Protein AF-A0A842MRV9-F1 (afdb_monomer_lite)

pLDDT: mean 94.28, std 4.7, range [72.88, 98.06]

Secondary structure (DSSP, 8-state):
--HHHHHHHHHHHHH-----GGGGGGG-TTHIIIIIHHHHHHTT-

Sequence (45 aa):
NDPLWQREIKTFLKIRRKAEQEAFSRYGLTYIVDEYLPAKLEETK

Structure (mmCIF, N/CA/C/O backbone):
data_AF-A0A842MRV9-F1
#
_entry.id   AF-A0A842MRV9-F1
#
loop_
_atom_site.group_PDB
_atom_site.id
_atom_site.type_symbol
_atom_site.label_atom_id
_atom_site.label_alt_id
_atom_site.label_comp_id
_atom_site.label_asym_id
_atom_site.label_entity_id
_atom_site.label_seq_id
_atom_site.pdbx_PDB_ins_code
_atom_site.Cartn_x
_atom_site.Cartn_y
_atom_site.Cartn_z
_atom_site.occupancy
_atom_site.B_iso_or_equiv
_atom_site.auth_seq_id
_atom_site.auth_comp_id
_atom_site.auth_asym_id
_atom_site.auth_atom_id
_atom_site.pdbx_PDB_model_num
ATOM 1 N N . ASN A 1 1 ? -12.586 13.921 12.292 1.00 77.00 1 ASN A N 1
ATOM 2 C CA . ASN A 1 1 ? -13.200 12.585 12.423 1.00 77.00 1 ASN A CA 1
ATOM 3 C C . ASN A 1 1 ? -13.277 11.996 11.019 1.00 77.00 1 ASN A C 1
ATOM 5 O O . ASN A 1 1 ? -14.241 12.282 10.327 1.00 77.00 1 ASN A O 1
ATOM 9 N N . ASP A 1 2 ? -12.214 11.330 10.549 1.00 93.06 2 ASP A N 1
ATOM 10 C CA . ASP A 1 2 ? -12.104 10.850 9.158 1.00 93.06 2 ASP A CA 1
ATOM 11 C C . ASP A 1 2 ? -12.577 9.383 9.056 1.00 93.06 2 ASP A C 1
ATOM 13 O O . ASP A 1 2 ? -11.920 8.496 9.618 1.00 93.06 2 ASP A O 1
ATOM 17 N N . PRO A 1 3 ? -13.714 9.106 8.386 1.00 94.81 3 PRO A N 1
ATOM 18 C CA . PRO A 1 3 ? -14.269 7.758 8.284 1.00 94.81 3 PRO A CA 1
ATOM 19 C C . PRO A 1 3 ? -13.340 6.748 7.596 1.00 94.81 3 PRO A C 1
ATOM 21 O O . PRO A 1 3 ? -13.373 5.568 7.955 1.00 94.81 3 PRO A O 1
ATOM 24 N N . LEU A 1 4 ? -12.504 7.190 6.648 1.00 94.44 4 LEU A N 1
ATOM 25 C CA . LEU A 1 4 ? -11.588 6.323 5.905 1.00 94.44 4 LEU A CA 1
ATOM 26 C C . LEU A 1 4 ? -10.516 5.762 6.842 1.00 94.44 4 LEU A C 1
ATOM 28 O O . LEU A 1 4 ? -10.375 4.548 6.982 1.00 94.44 4 LEU A O 1
ATOM 32 N N . TRP A 1 5 ? -9.818 6.642 7.560 1.00 95.81 5 TRP A N 1
ATOM 33 C CA . TRP A 1 5 ? -8.757 6.234 8.483 1.00 95.81 5 TRP A CA 1
ATOM 34 C C . TRP A 1 5 ? -9.274 5.354 9.620 1.00 95.81 5 TRP A C 1
ATOM 36 O O . TRP A 1 5 ? -8.629 4.376 9.997 1.00 95.81 5 TRP A O 1
ATOM 4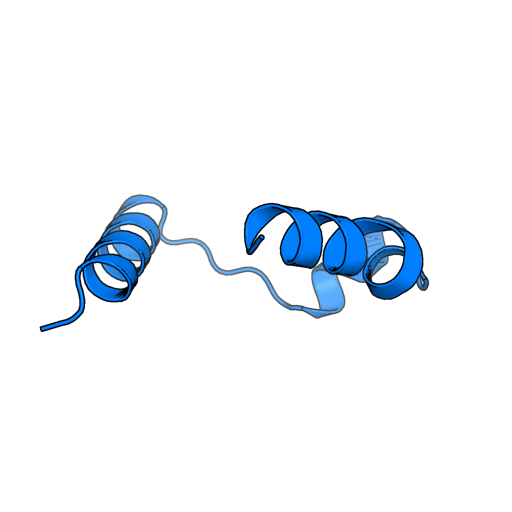6 N N . GLN A 1 6 ? -10.471 5.642 10.139 1.00 97.50 6 GLN A N 1
ATOM 47 C CA . GLN A 1 6 ? -11.096 4.802 11.164 1.00 97.50 6 GLN A CA 1
ATOM 48 C C . GLN A 1 6 ? -11.407 3.389 10.650 1.00 97.50 6 GLN A C 1
ATOM 50 O O . GLN A 1 6 ? -11.265 2.421 11.401 1.00 97.50 6 GLN A O 1
ATOM 55 N N . ARG A 1 7 ? -11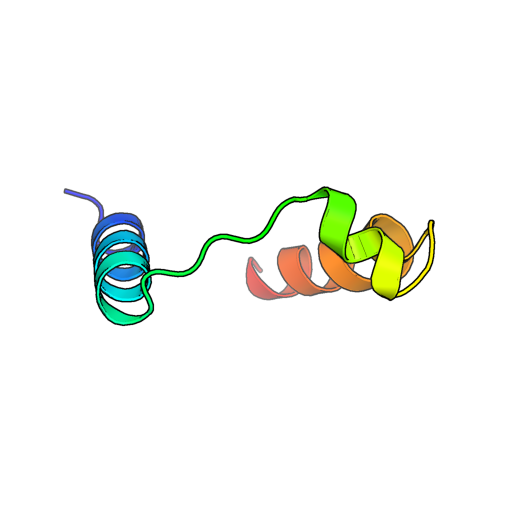.810 3.247 9.380 1.00 96.75 7 ARG A N 1
ATOM 56 C CA . ARG A 1 7 ? -12.009 1.940 8.740 1.00 96.75 7 ARG A CA 1
ATOM 57 C C . ARG A 1 7 ? -10.689 1.180 8.623 1.00 96.75 7 ARG A C 1
ATOM 59 O O . ARG A 1 7 ? -10.621 0.042 9.083 1.00 96.75 7 ARG A O 1
ATOM 66 N N . GLU A 1 8 ? -9.650 1.804 8.069 1.00 96.69 8 GLU A N 1
ATOM 67 C CA . GLU A 1 8 ? -8.361 1.135 7.839 1.00 96.69 8 GLU A CA 1
ATOM 68 C C . GLU A 1 8 ? -7.693 0.690 9.148 1.00 96.69 8 GLU A C 1
ATOM 70 O O . GLU A 1 8 ? -7.209 -0.440 9.249 1.00 96.69 8 GLU A O 1
ATOM 75 N N . ILE A 1 9 ? -7.758 1.513 10.201 1.00 96.88 9 ILE A N 1
ATOM 76 C CA . ILE A 1 9 ? -7.242 1.146 11.529 1.00 96.88 9 ILE A CA 1
ATOM 77 C C . ILE A 1 9 ? -8.006 -0.058 12.103 1.00 96.88 9 ILE A C 1
ATOM 79 O O . ILE A 1 9 ? -7.387 -0.994 12.613 1.00 96.88 9 ILE A O 1
ATOM 83 N N . LYS A 1 10 ? -9.343 -0.090 11.999 1.00 97.56 10 LYS A N 1
ATOM 84 C CA . LYS A 1 10 ? -10.146 -1.243 12.452 1.00 97.56 10 LYS A CA 1
ATOM 85 C C . LY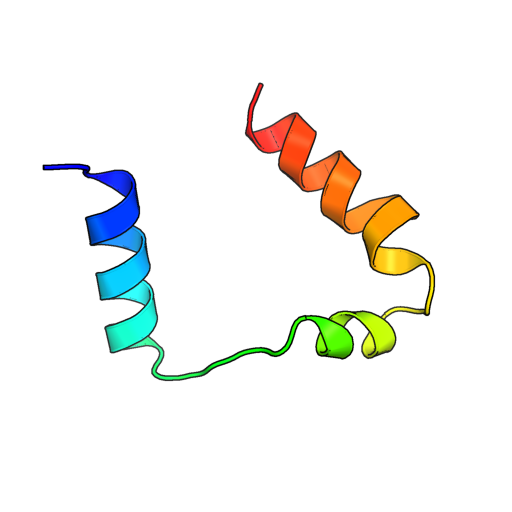S A 1 10 ? -9.810 -2.514 11.668 1.00 97.56 10 LYS A C 1
ATOM 87 O O . LYS A 1 10 ? -9.697 -3.582 12.272 1.00 97.56 10 LYS A O 1
ATOM 92 N N . THR A 1 11 ? -9.606 -2.408 10.355 1.00 97.62 11 THR A N 1
ATOM 93 C CA . THR A 1 11 ? -9.168 -3.528 9.506 1.00 97.62 11 THR A CA 1
ATOM 94 C C . THR A 1 11 ? -7.807 -4.053 9.952 1.00 97.62 11 THR A C 1
ATOM 96 O O . THR A 1 11 ? -7.652 -5.259 10.162 1.00 97.62 11 THR A O 1
ATOM 99 N N . PHE A 1 12 ? -6.843 -3.161 10.189 1.00 97.62 12 PHE A N 1
ATOM 100 C CA . PHE A 1 12 ? -5.529 -3.534 10.704 1.00 97.62 12 PHE A CA 1
ATOM 101 C C . PHE A 1 12 ? -5.626 -4.267 12.051 1.00 97.62 12 PHE A C 1
ATOM 103 O O . PHE A 1 12 ? -5.039 -5.338 12.213 1.00 97.62 12 PHE A O 1
ATOM 110 N N . LEU A 1 13 ? -6.424 -3.754 12.995 1.00 97.69 13 LEU A N 1
ATOM 111 C CA . LEU A 1 13 ? -6.624 -4.379 14.309 1.00 97.69 13 LEU A CA 1
ATOM 112 C C . LEU A 1 13 ? -7.306 -5.756 14.239 1.00 97.69 13 LEU A C 1
ATOM 114 O O . LEU A 1 13 ? -7.068 -6.588 15.120 1.00 97.69 13 LEU A O 1
ATOM 118 N N . LYS A 1 14 ? -8.122 -6.008 13.206 1.00 98.06 14 LYS A N 1
ATOM 119 C CA . LYS A 1 14 ? -8.755 -7.309 12.939 1.00 98.06 14 LYS A CA 1
ATOM 120 C C . LYS A 1 14 ? -7.770 -8.325 12.352 1.00 98.06 14 LYS A C 1
ATOM 122 O O . LYS A 1 14 ? -7.774 -9.474 12.777 1.00 98.06 14 LYS A O 1
ATOM 127 N N . ILE A 1 15 ? -6.943 -7.920 11.383 1.00 97.81 15 ILE A N 1
ATOM 128 C CA . ILE A 1 15 ? -6.004 -8.819 10.684 1.00 97.81 15 ILE A CA 1
ATOM 129 C C . ILE A 1 15 ? -4.741 -9.072 11.522 1.00 97.81 15 ILE A C 1
ATOM 131 O O . ILE A 1 15 ? -4.217 -10.185 11.523 1.00 97.81 15 ILE A O 1
ATOM 135 N N . ARG A 1 16 ? -4.25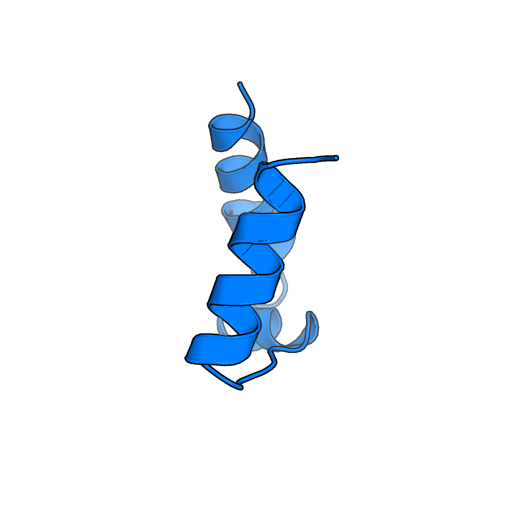4 -8.047 12.236 1.00 96.75 16 ARG A N 1
ATOM 136 C CA . ARG A 1 16 ? -3.032 -8.061 13.063 1.00 96.75 16 ARG A CA 1
ATOM 137 C C . ARG A 1 16 ? -1.774 -8.518 12.319 1.00 96.75 16 ARG A C 1
ATOM 139 O O . ARG A 1 16 ? -0.913 -9.185 12.888 1.00 96.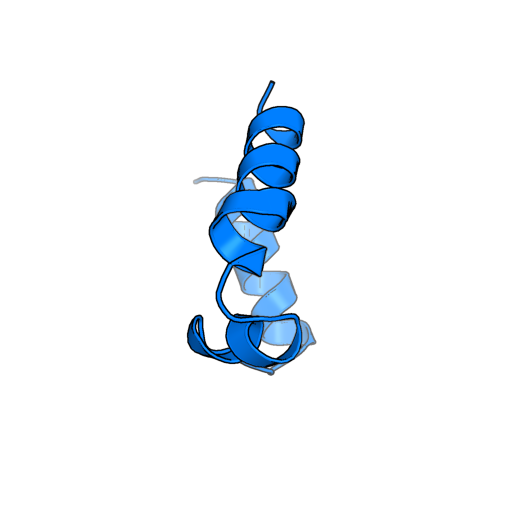75 16 ARG A O 1
ATOM 146 N N . ARG A 1 17 ? -1.653 -8.148 11.044 1.00 96.75 17 ARG A N 1
ATOM 147 C CA . ARG A 1 17 ? -0.464 -8.402 10.219 1.00 96.75 17 ARG A CA 1
ATOM 148 C C . ARG A 1 17 ? 0.024 -7.104 9.597 1.00 96.75 17 ARG A C 1
ATOM 150 O O . ARG A 1 17 ? -0.784 -6.249 9.243 1.00 96.75 17 ARG A O 1
ATOM 157 N N . LYS A 1 18 ? 1.343 -6.975 9.476 1.00 95.50 18 LYS A N 1
ATOM 158 C CA . LYS A 1 18 ? 2.018 -5.872 8.787 1.00 95.50 18 LYS A CA 1
ATOM 159 C C . LYS A 1 18 ? 2.621 -6.389 7.484 1.00 95.50 18 LYS A C 1
ATOM 161 O O . LYS A 1 18 ? 2.926 -7.575 7.381 1.00 95.50 18 LYS A O 1
ATOM 166 N N . ALA A 1 19 ? 2.784 -5.491 6.523 1.00 94.50 19 ALA A N 1
ATOM 167 C CA . ALA A 1 19 ? 3.533 -5.731 5.301 1.00 94.50 19 ALA A CA 1
ATOM 168 C C . ALA A 1 19 ? 4.537 -4.590 5.120 1.00 94.50 19 ALA A C 1
ATOM 170 O O . ALA A 1 19 ? 4.209 -3.431 5.374 1.00 94.50 19 ALA A O 1
ATOM 171 N N . GLU A 1 20 ? 5.753 -4.935 4.716 1.00 95.94 20 GLU A N 1
ATOM 172 C CA . GLU A 1 20 ? 6.794 -3.969 4.371 1.00 95.94 20 GLU A CA 1
ATOM 173 C C . GLU A 1 20 ? 6.624 -3.534 2.918 1.00 95.94 20 GLU A C 1
ATOM 175 O O . GLU A 1 20 ? 6.181 -4.317 2.079 1.00 95.94 20 GLU A O 1
ATOM 180 N N . GLN A 1 21 ? 6.996 -2.296 2.594 1.00 90.88 21 GLN A N 1
ATOM 181 C CA . GLN A 1 21 ? 6.947 -1.824 1.207 1.00 90.88 21 GLN A CA 1
ATOM 182 C C . GLN A 1 21 ? 7.898 -2.631 0.310 1.00 90.88 21 GLN A C 1
ATOM 184 O O . GLN A 1 21 ? 7.574 -2.929 -0.835 1.00 90.88 21 GLN A O 1
ATOM 189 N N . GLU A 1 22 ? 9.026 -3.086 0.852 1.00 93.25 22 GLU A N 1
ATOM 190 C CA . GLU A 1 22 ? 9.975 -3.949 0.144 1.00 93.25 22 GLU A CA 1
ATOM 191 C C . GLU A 1 22 ? 9.387 -5.324 -0.212 1.00 93.25 22 GLU A C 1
ATOM 193 O O . GLU A 1 22 ? 9.882 -5.981 -1.129 1.00 93.25 22 GLU A O 1
ATOM 198 N N . ALA A 1 23 ? 8.282 -5.747 0.419 1.00 95.25 23 ALA A N 1
ATOM 199 C CA . ALA A 1 23 ? 7.608 -7.005 0.093 1.00 95.25 23 ALA A CA 1
ATOM 200 C C . ALA A 1 23 ? 7.055 -7.031 -1.343 1.00 9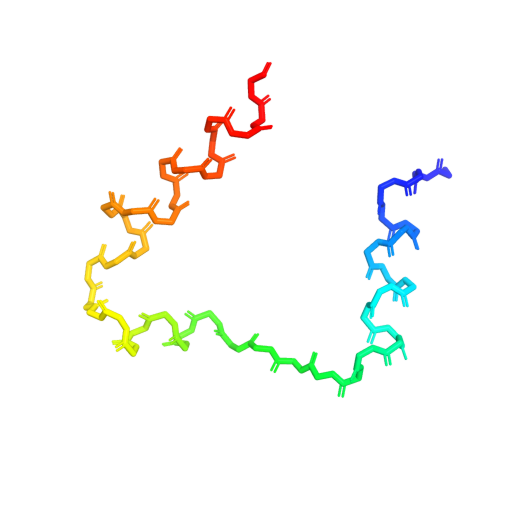5.25 23 ALA A C 1
ATOM 202 O O . ALA A 1 23 ? 6.825 -8.114 -1.886 1.00 95.25 23 ALA A O 1
ATOM 203 N N . PHE A 1 24 ? 6.884 -5.869 -1.986 1.00 94.81 24 PHE A N 1
ATOM 204 C CA . PHE A 1 24 ? 6.539 -5.798 -3.407 1.00 94.81 24 PHE A CA 1
ATOM 205 C C . PHE A 1 24 ? 7.623 -6.386 -4.318 1.00 94.81 24 PHE A C 1
ATOM 207 O O . PHE A 1 24 ? 7.284 -6.879 -5.390 1.00 94.81 24 PHE A O 1
ATOM 214 N N . SER A 1 25 ? 8.888 -6.436 -3.877 1.00 91.94 25 SER A N 1
ATOM 215 C CA . SER A 1 25 ? 9.984 -7.070 -4.630 1.00 91.94 25 SER A CA 1
ATOM 216 C C . SER A 1 25 ? 9.718 -8.546 -4.951 1.00 91.94 25 SER A C 1
ATOM 218 O O . SER A 1 25 ? 10.232 -9.059 -5.945 1.00 91.94 25 SER A O 1
ATOM 220 N N . ARG A 1 26 ? 8.844 -9.213 -4.179 1.00 94.50 26 ARG A N 1
ATOM 221 C CA . ARG A 1 26 ? 8.359 -10.573 -4.459 1.00 94.50 26 ARG A CA 1
ATOM 222 C C . ARG A 1 26 ? 7.702 -10.703 -5.838 1.00 94.50 26 ARG A C 1
ATOM 224 O O . ARG A 1 26 ? 7.716 -11.793 -6.402 1.00 94.50 26 ARG A O 1
ATOM 231 N N . TYR A 1 27 ? 7.122 -9.626 -6.359 1.00 92.56 27 TYR A N 1
ATOM 232 C CA . TYR A 1 27 ? 6.438 -9.591 -7.653 1.00 92.56 27 TYR A CA 1
ATOM 233 C C . TYR A 1 27 ? 7.321 -9.033 -8.781 1.00 92.56 27 TYR A C 1
ATOM 235 O O . TYR A 1 27 ? 6.852 -8.863 -9.900 1.00 92.56 27 TYR A O 1
ATOM 243 N N . GLY A 1 28 ? 8.603 -8.780 -8.505 1.00 93.81 28 GLY A N 1
ATOM 244 C CA . GLY A 1 28 ? 9.547 -8.170 -9.437 1.00 93.81 28 GLY A CA 1
ATOM 245 C C . GLY A 1 28 ? 9.927 -6.750 -9.023 1.00 93.81 28 GLY A C 1
ATOM 246 O O . GLY A 1 28 ? 9.148 -6.022 -8.410 1.00 93.81 28 GLY A O 1
ATOM 247 N N . LEU A 1 29 ? 11.155 -6.347 -9.360 1.00 90.94 29 LEU A N 1
ATOM 248 C CA . LEU A 1 29 ? 11.731 -5.072 -8.915 1.00 90.94 29 LEU A CA 1
ATOM 249 C C . LEU A 1 29 ? 10.986 -3.840 -9.454 1.00 90.94 29 LEU A C 1
ATOM 251 O O . LEU A 1 29 ? 11.031 -2.790 -8.820 1.00 90.94 29 LEU A O 1
ATOM 255 N N . THR A 1 30 ? 10.288 -3.961 -10.587 1.00 94.69 30 THR A N 1
ATOM 256 C CA . THR A 1 30 ? 9.553 -2.852 -11.218 1.00 94.69 30 THR A CA 1
ATOM 257 C C . THR A 1 30 ? 8.048 -2.860 -10.925 1.00 94.69 30 THR A C 1
ATOM 259 O O . THR A 1 30 ? 7.361 -1.896 -11.252 1.00 94.69 30 THR A O 1
ATOM 262 N N . TYR A 1 31 ? 7.535 -3.879 -10.219 1.00 96.19 31 TYR A N 1
ATOM 263 C CA . TYR A 1 31 ? 6.097 -4.089 -9.978 1.00 96.19 31 TYR A CA 1
ATOM 264 C C . TYR A 1 31 ? 5.377 -2.870 -9.379 1.00 96.19 31 TYR A C 1
ATOM 266 O O . TYR A 1 31 ? 4.231 -2.576 -9.720 1.00 96.19 31 TYR A O 1
ATOM 274 N N . ILE A 1 32 ? 6.049 -2.135 -8.484 1.00 94.62 32 ILE A N 1
ATOM 275 C CA . ILE A 1 32 ? 5.472 -0.942 -7.851 1.00 94.62 32 ILE A CA 1
ATOM 276 C C . ILE A 1 32 ? 5.090 0.106 -8.903 1.00 94.62 32 ILE A C 1
ATOM 278 O O . ILE A 1 32 ? 4.014 0.697 -8.815 1.00 94.62 32 ILE A O 1
ATOM 282 N N . VAL A 1 33 ? 5.979 0.343 -9.867 1.00 94.81 33 VAL A N 1
ATOM 283 C CA . VAL A 1 33 ? 5.838 1.401 -10.873 1.00 94.81 33 VAL A CA 1
ATOM 284 C C . VAL A 1 33 ? 4.929 0.950 -12.006 1.00 94.81 33 VAL A C 1
ATOM 286 O O . VAL A 1 33 ? 4.077 1.723 -12.435 1.00 94.81 33 VAL A O 1
ATOM 289 N N . ASP A 1 34 ? 5.087 -0.295 -12.447 1.00 96.31 34 ASP A N 1
ATOM 290 C CA . ASP A 1 34 ? 4.413 -0.791 -13.645 1.00 96.31 34 ASP A CA 1
ATOM 291 C C . ASP A 1 34 ? 2.957 -1.198 -13.374 1.00 96.31 34 ASP A C 1
ATOM 293 O O . ASP A 1 34 ? 2.104 -1.031 -14.243 1.00 96.31 34 ASP A O 1
ATOM 297 N N . GLU A 1 35 ? 2.648 -1.695 -12.168 1.00 95.44 35 GLU A N 1
ATOM 298 C CA . GLU A 1 35 ? 1.324 -2.254 -11.860 1.00 95.44 35 GLU A CA 1
ATOM 299 C C . GLU A 1 35 ? 0.644 -1.600 -10.655 1.00 95.44 35 GLU A C 1
ATOM 301 O O . GLU A 1 35 ? -0.473 -1.088 -10.770 1.00 95.44 35 GLU A O 1
ATOM 306 N N . TYR A 1 36 ? 1.296 -1.595 -9.487 1.00 95.19 36 TYR A N 1
ATOM 307 C CA . TYR A 1 36 ? 0.627 -1.214 -8.238 1.00 95.19 36 TYR A CA 1
ATOM 308 C C . TYR A 1 36 ? 0.197 0.258 -8.216 1.00 95.19 36 TYR A C 1
ATOM 310 O O . TYR A 1 36 ? -0.956 0.559 -7.898 1.00 95.19 36 TYR A O 1
ATOM 318 N N . LEU A 1 37 ? 1.107 1.185 -8.538 1.00 95.31 37 LEU A N 1
ATOM 319 C CA . LEU A 1 37 ? 0.810 2.618 -8.509 1.00 95.31 37 LEU A CA 1
ATOM 320 C C . LEU A 1 37 ? -0.235 3.026 -9.560 1.00 95.31 37 LEU A C 1
ATOM 322 O O . LEU A 1 37 ? -1.195 3.691 -9.163 1.00 95.31 37 LEU A O 1
ATOM 326 N N . PRO A 1 38 ? -0.133 2.621 -10.846 1.00 97.19 38 PRO A N 1
ATOM 327 C CA . PRO A 1 38 ? -1.173 2.910 -11.830 1.00 97.19 38 PRO A CA 1
ATOM 328 C C . PRO A 1 38 ? -2.557 2.428 -11.384 1.00 97.19 38 PRO A C 1
ATOM 330 O O . PRO A 1 38 ? -3.504 3.212 -11.396 1.00 97.19 38 PRO A O 1
ATOM 333 N N . ALA A 1 39 ? -2.668 1.187 -10.894 1.00 96.62 39 ALA A N 1
ATOM 334 C CA . ALA A 1 39 ? -3.938 0.638 -10.420 1.00 96.62 39 ALA A CA 1
ATOM 335 C C . ALA A 1 39 ? -4.527 1.444 -9.247 1.00 96.62 39 ALA A C 1
ATOM 337 O O . ALA A 1 39 ? -5.720 1.741 -9.230 1.00 96.62 39 ALA A O 1
ATOM 338 N N . LYS A 1 40 ? -3.694 1.855 -8.280 1.00 94.75 40 LYS A N 1
ATOM 339 C CA . LYS A 1 40 ? -4.145 2.657 -7.129 1.00 94.75 40 LYS A CA 1
ATOM 340 C C . LYS A 1 40 ? -4.568 4.074 -7.485 1.00 94.75 40 LYS A C 1
ATOM 342 O O . LYS A 1 40 ? -5.497 4.599 -6.871 1.00 94.75 40 LYS A O 1
ATOM 347 N N . LEU A 1 41 ? -3.917 4.696 -8.461 1.00 95.06 41 LEU A N 1
ATOM 348 C CA . LEU A 1 41 ? -4.317 6.019 -8.930 1.00 95.06 41 LEU A CA 1
ATOM 349 C C . LEU A 1 41 ? -5.653 5.973 -9.683 1.00 95.06 41 LEU A C 1
ATOM 351 O O . LEU A 1 41 ? -6.467 6.873 -9.492 1.00 95.06 41 LEU A O 1
ATOM 355 N N . GLU A 1 42 ? -5.917 4.920 -10.465 1.00 96.56 42 GLU A N 1
ATOM 356 C CA . GLU A 1 42 ? -7.234 4.700 -11.089 1.00 96.56 42 GLU A CA 1
ATOM 357 C C . GLU A 1 42 ? -8.349 4.524 -10.043 1.00 96.56 42 GLU A C 1
ATOM 359 O O . GLU A 1 42 ? -9.417 5.098 -10.211 1.00 96.56 42 GLU A O 1
ATOM 364 N N . GLU A 1 43 ? -8.101 3.817 -8.929 1.00 93.19 43 GLU A N 1
ATOM 365 C CA . GLU A 1 43 ? -9.068 3.683 -7.814 1.00 93.19 43 GLU A CA 1
ATOM 366 C C . GLU A 1 43 ? -9.421 5.023 -7.134 1.00 93.19 43 GLU A C 1
ATOM 368 O O . GLU A 1 43 ? -10.406 5.096 -6.398 1.00 93.19 43 GLU A O 1
ATOM 373 N N . THR A 1 44 ? -8.596 6.058 -7.323 1.00 87.25 44 THR A N 1
ATOM 374 C CA . THR A 1 44 ? -8.765 7.380 -6.693 1.00 87.25 44 THR A CA 1
ATOM 375 C C . THR A 1 44 ? -9.463 8.387 -7.618 1.00 87.25 44 THR A C 1
ATOM 377 O O . THR A 1 44 ? -9.781 9.493 -7.177 1.00 87.25 44 THR A O 1
ATOM 380 N N . LYS A 1 45 ? -9.692 8.031 -8.888 1.00 72.88 45 LYS A N 1
ATOM 381 C CA . LYS A 1 45 ? -10.535 8.813 -9.804 1.00 72.88 45 LYS A CA 1
ATOM 382 C C . LYS A 1 45 ? -12.008 8.690 -9.425 1.00 72.88 45 LYS A C 1
ATOM 384 O O . LYS A 1 45 ? -12.702 9.724 -9.540 1.00 72.88 45 LYS A O 1
#

Foldseek 3Di:
DDPVVVVVVVVCVVVVDDDDPCNCCVVPPCCVPPPVVVVVVVVVD

Radius of gyration: 13.46 Å; chains: 1; bounding box: 26×23×28 Å